Protein AF-A0A8S9GZK5-F1 (afdb_monomer)

Mean predicted aligned error: 9.19 Å

Foldseek 3Di:
DLCVVVVFQEEEEEQEDCPDDDLLDDDPVVLVVLVVLLVCLVVSDSYYHYHYNDDVVSLVVDQSNCQQLAHWDFDCDPPDRDTATDGDDHHSGQWYWYDDYVVDIDIRNGSPVVNVCVSVVNDD

Structure (mmCIF, N/CA/C/O backbone):
data_AF-A0A8S9GZK5-F1
#
_entry.id   AF-A0A8S9GZK5-F1
#
loop_
_atom_site.group_PDB
_atom_site.id
_atom_site.type_symbol
_atom_site.label_atom_id
_atom_site.label_alt_id
_atom_site.label_comp_id
_atom_site.label_asym_id
_atom_site.label_entity_id
_atom_site.label_seq_id
_atom_site.pdbx_PDB_ins_code
_atom_site.Cartn_x
_atom_site.Cartn_y
_atom_site.Cartn_z
_atom_site.occupancy
_atom_site.B_iso_or_equiv
_atom_site.auth_seq_id
_atom_site.auth_comp_id
_atom_site.auth_asym_id
_atom_site.auth_atom_id
_atom_site.pdbx_PDB_model_num
ATOM 1 N N . MET A 1 1 ? 4.876 -5.948 -18.288 1.00 55.34 1 MET A N 1
ATOM 2 C CA . MET A 1 1 ? 4.963 -6.094 -16.804 1.00 55.34 1 MET A CA 1
ATOM 3 C C . MET A 1 1 ? 3.719 -5.475 -16.174 1.00 55.34 1 MET A C 1
ATOM 5 O O . MET A 1 1 ? 3.200 -4.536 -16.755 1.00 55.34 1 MET A O 1
ATOM 9 N N . LEU A 1 2 ? 3.281 -5.917 -14.983 1.00 59.44 2 LEU A N 1
ATOM 10 C CA . LEU A 1 2 ? 2.071 -5.406 -14.294 1.00 59.44 2 LEU A CA 1
ATOM 11 C C . LEU A 1 2 ? 2.008 -3.873 -14.130 1.00 59.44 2 LEU A C 1
ATOM 13 O O . LEU A 1 2 ? 0.921 -3.299 -14.170 1.00 59.44 2 LEU A O 1
ATOM 17 N N . ALA A 1 3 ? 3.158 -3.224 -13.923 1.00 60.53 3 ALA A N 1
ATOM 18 C CA . ALA A 1 3 ? 3.251 -1.767 -13.845 1.00 60.53 3 ALA A CA 1
ATOM 19 C C . ALA A 1 3 ? 2.997 -1.112 -15.215 1.00 60.53 3 ALA A C 1
ATOM 21 O O . ALA A 1 3 ? 2.161 -0.225 -15.326 1.00 60.53 3 ALA A O 1
ATOM 22 N N . ASP A 1 4 ? 3.666 -1.614 -16.251 1.00 61.09 4 ASP A N 1
ATOM 23 C CA . ASP A 1 4 ? 3.678 -1.085 -17.618 1.00 61.09 4 ASP A CA 1
ATOM 24 C C . ASP A 1 4 ? 2.333 -1.267 -18.349 1.00 61.09 4 ASP A C 1
ATOM 26 O O . ASP A 1 4 ? 1.731 -0.305 -18.821 1.00 61.09 4 ASP A O 1
ATOM 30 N N . GLU A 1 5 ? 1.782 -2.483 -18.313 1.00 60.03 5 GLU A N 1
ATOM 31 C CA . GLU A 1 5 ? 0.552 -2.887 -19.019 1.00 60.03 5 GLU A CA 1
ATOM 32 C C . GLU A 1 5 ? -0.715 -2.162 -18.523 1.00 60.03 5 GLU A C 1
ATOM 34 O O . GLU A 1 5 ? -1.753 -2.140 -19.186 1.00 60.03 5 GLU A O 1
ATOM 39 N N . HIS A 1 6 ? -0.644 -1.558 -17.336 1.00 59.34 6 HIS A N 1
ATOM 40 C CA . HIS A 1 6 ? -1.767 -0.874 -16.697 1.00 59.34 6 HIS A CA 1
ATOM 41 C C . HIS A 1 6 ? -1.422 0.528 -16.164 1.00 59.34 6 HIS A C 1
ATOM 43 O O . HIS A 1 6 ? -2.243 1.107 -15.449 1.00 59.34 6 H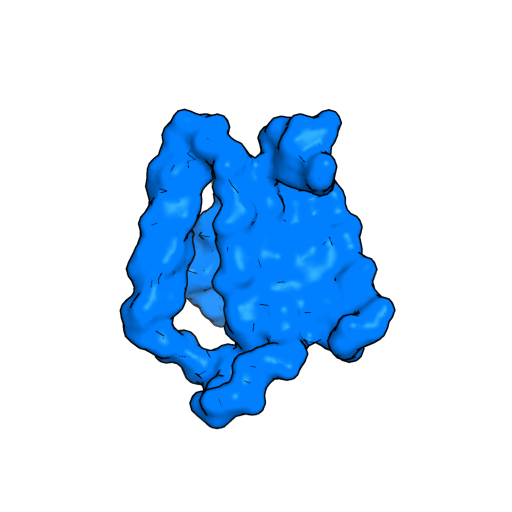IS A O 1
ATOM 49 N N . ARG A 1 7 ? -0.223 1.067 -16.450 1.00 65.31 7 ARG A N 1
ATOM 50 C CA . ARG A 1 7 ? 0.318 2.299 -15.826 1.00 65.31 7 ARG A CA 1
ATOM 51 C C . ARG A 1 7 ? 0.156 2.326 -14.296 1.00 65.31 7 ARG A C 1
ATOM 53 O O . ARG A 1 7 ? -0.190 3.345 -13.694 1.00 65.31 7 ARG A O 1
ATOM 60 N N . LYS A 1 8 ? 0.348 1.176 -13.645 1.00 72.19 8 LYS A N 1
ATOM 61 C CA . LYS A 1 8 ? 0.140 1.011 -12.201 1.00 72.19 8 LYS A CA 1
ATOM 62 C C . LYS A 1 8 ? 1.404 1.319 -11.418 1.00 72.19 8 LYS A C 1
ATOM 64 O O . LYS A 1 8 ? 2.496 0.886 -11.772 1.00 72.19 8 LYS A O 1
ATOM 69 N N . ARG A 1 9 ? 1.221 2.003 -10.288 1.00 76.50 9 ARG A N 1
ATOM 70 C CA . ARG A 1 9 ? 2.232 2.101 -9.235 1.00 76.50 9 ARG A CA 1
ATOM 71 C C . ARG A 1 9 ? 2.120 0.830 -8.405 1.00 76.50 9 ARG A C 1
ATOM 73 O O . ARG A 1 9 ? 1.058 0.569 -7.833 1.00 76.50 9 ARG A O 1
ATOM 80 N N . VAL A 1 10 ? 3.184 0.035 -8.394 1.00 75.31 10 VAL A N 1
ATOM 81 C CA . VAL A 1 10 ? 3.218 -1.293 -7.774 1.00 75.31 10 VAL A CA 1
ATOM 82 C C . VAL A 1 10 ? 4.187 -1.258 -6.601 1.00 75.31 10 VAL A C 1
ATOM 84 O O . VAL A 1 10 ? 5.317 -0.819 -6.759 1.00 75.31 10 VAL A O 1
ATOM 87 N N . VAL A 1 11 ? 3.777 -1.737 -5.434 1.00 75.38 11 VAL A N 1
ATOM 88 C CA . VAL A 1 11 ? 4.724 -2.103 -4.375 1.00 75.38 11 VAL A CA 1
ATOM 89 C C . VAL A 1 11 ? 4.766 -3.625 -4.288 1.00 75.38 11 VAL A C 1
ATOM 91 O O . VAL A 1 11 ? 3.736 -4.296 -4.330 1.00 75.38 11 VAL A O 1
ATOM 94 N N . ILE A 1 12 ? 5.969 -4.175 -4.254 1.00 74.00 12 ILE A N 1
ATOM 95 C CA . ILE A 1 12 ? 6.244 -5.588 -4.029 1.00 74.00 12 ILE A CA 1
ATOM 96 C C . ILE A 1 12 ? 6.586 -5.723 -2.551 1.00 74.00 12 ILE A C 1
ATOM 98 O O . ILE A 1 12 ? 7.322 -4.903 -2.011 1.00 74.00 12 ILE A O 1
ATOM 102 N N . VAL A 1 13 ? 6.044 -6.738 -1.897 1.00 69.75 13 VAL A N 1
ATOM 103 C CA . VAL A 1 13 ? 6.274 -7.024 -0.487 1.00 69.75 13 VAL A CA 1
ATOM 104 C C . VAL A 1 13 ? 6.869 -8.425 -0.409 1.00 69.75 13 VAL A C 1
ATOM 106 O O . VAL A 1 13 ? 6.177 -9.399 -0.706 1.00 69.75 13 VAL A O 1
ATOM 109 N N . ASP A 1 14 ? 8.161 -8.532 -0.099 1.00 66.25 14 ASP A N 1
ATOM 110 C CA . ASP A 1 14 ? 8.886 -9.807 -0.099 1.00 66.25 14 ASP A CA 1
ATOM 111 C C . ASP A 1 14 ? 9.176 -10.300 1.321 1.00 66.25 14 ASP A C 1
ATOM 113 O O . ASP A 1 14 ? 9.890 -9.659 2.091 1.00 66.25 14 ASP A O 1
ATOM 117 N N . ARG A 1 15 ? 8.673 -11.497 1.631 1.00 61.97 15 ARG A N 1
ATOM 118 C CA . ARG A 1 15 ? 8.883 -12.203 2.902 1.00 61.97 15 ARG A CA 1
ATOM 119 C C . ARG A 1 15 ? 10.127 -13.112 2.892 1.00 61.97 15 ARG A C 1
ATOM 121 O O . ARG A 1 15 ? 10.356 -13.835 3.852 1.00 61.97 15 ARG A O 1
ATOM 128 N N . SER A 1 16 ? 10.904 -13.145 1.802 1.00 51.53 16 SER A N 1
ATOM 129 C CA . SER A 1 16 ? 11.839 -14.250 1.505 1.00 51.53 16 SER A CA 1
ATOM 130 C C . SER A 1 16 ? 13.321 -13.995 1.799 1.00 51.53 16 SER A C 1
ATOM 132 O O . SER A 1 16 ? 14.101 -14.958 1.797 1.00 51.53 16 SER A O 1
ATOM 134 N N . ASN A 1 17 ? 13.716 -12.732 1.987 1.00 49.47 17 ASN A N 1
ATOM 135 C CA . ASN A 1 17 ? 15.118 -12.302 2.081 1.00 49.47 17 ASN A CA 1
ATOM 136 C C . ASN A 1 17 ? 15.551 -11.865 3.496 1.00 49.47 17 ASN A C 1
ATOM 138 O O . ASN A 1 17 ? 16.208 -10.842 3.662 1.00 49.47 17 ASN A O 1
ATOM 142 N N . GLU A 1 18 ? 15.164 -12.609 4.534 1.00 52.47 18 GLU A N 1
ATOM 143 C CA . GLU A 1 18 ? 15.697 -12.380 5.884 1.00 52.47 18 GLU A CA 1
ATOM 144 C C . GLU A 1 18 ? 17.163 -12.850 5.967 1.00 52.47 18 GLU A C 1
ATOM 146 O O . GLU A 1 18 ? 17.483 -13.930 6.459 1.00 52.47 18 GLU A O 1
ATOM 151 N N . ILE A 1 19 ? 18.076 -12.027 5.452 1.00 41.28 19 ILE A N 1
ATOM 152 C CA . ILE A 1 19 ? 19.522 -12.154 5.674 1.00 41.28 19 ILE A CA 1
ATOM 153 C C . ILE A 1 19 ? 19.936 -11.345 6.909 1.00 41.28 19 ILE A C 1
ATOM 155 O O . ILE A 1 19 ? 20.791 -10.468 6.844 1.00 41.28 19 ILE A O 1
ATOM 159 N N . GLY A 1 20 ? 19.318 -11.701 8.041 1.00 42.25 20 GLY A N 1
ATOM 160 C CA . GLY A 1 20 ? 19.680 -11.261 9.387 1.00 42.25 20 GLY A CA 1
ATOM 161 C C . GLY A 1 20 ? 18.891 -10.064 9.918 1.00 42.25 20 GLY A C 1
ATOM 162 O O . GLY A 1 20 ? 19.325 -8.928 9.750 1.00 42.25 20 GLY A O 1
ATOM 163 N N . GLY A 1 21 ? 17.813 -10.332 10.663 1.00 41.38 21 GLY A N 1
ATOM 164 C CA . GLY A 1 21 ? 17.215 -9.354 11.577 1.00 41.38 21 GLY A CA 1
ATOM 165 C C . GLY A 1 21 ? 15.698 -9.238 11.468 1.00 41.38 21 GLY A C 1
ATOM 166 O O . GLY A 1 21 ? 15.199 -8.581 10.562 1.00 41.38 21 GLY A O 1
ATOM 167 N N . ASP A 1 22 ? 15.020 -9.848 12.441 1.00 48.56 22 ASP A N 1
ATOM 168 C CA . ASP A 1 22 ? 13.633 -9.648 12.890 1.00 48.56 22 ASP A CA 1
ATOM 169 C C . ASP A 1 22 ? 12.884 -8.467 12.223 1.00 48.56 22 ASP A C 1
ATOM 171 O O . ASP A 1 22 ? 12.977 -7.307 12.638 1.00 48.56 22 ASP A O 1
ATOM 175 N N . GLY A 1 23 ? 12.133 -8.775 11.158 1.00 48.34 23 GLY A N 1
ATOM 176 C CA . GLY A 1 23 ? 11.458 -7.791 10.297 1.00 48.34 23 GLY A CA 1
ATOM 177 C C . GLY A 1 23 ? 10.286 -7.038 10.944 1.00 48.34 23 GLY A C 1
ATOM 178 O O . GLY A 1 23 ? 9.727 -6.136 10.320 1.00 48.34 23 GLY A O 1
ATOM 179 N N . ASP A 1 24 ? 9.927 -7.379 12.184 1.00 50.56 24 ASP A N 1
ATOM 180 C CA . ASP A 1 24 ? 8.911 -6.686 12.983 1.00 50.56 24 ASP A CA 1
ATOM 181 C C . ASP A 1 24 ? 9.412 -5.353 13.583 1.00 50.56 24 ASP A C 1
ATOM 183 O O . ASP A 1 24 ? 8.607 -4.535 14.039 1.00 50.56 24 ASP A O 1
ATOM 187 N N . VAL A 1 25 ? 10.725 -5.075 13.552 1.00 52.03 25 VAL A N 1
ATOM 188 C CA . VAL A 1 25 ? 11.282 -3.795 14.024 1.00 52.03 25 VAL A CA 1
ATOM 189 C C . VAL A 1 25 ? 11.366 -2.771 12.877 1.00 52.03 25 VAL A C 1
ATOM 191 O O . VAL A 1 25 ? 12.097 -2.990 11.905 1.00 52.03 25 VAL A O 1
ATOM 194 N N . PRO A 1 26 ? 10.694 -1.603 12.967 1.00 51.81 26 PRO A N 1
ATOM 195 C CA . PRO A 1 26 ? 10.887 -0.525 12.002 1.00 51.81 26 PRO A CA 1
ATOM 196 C C . PRO A 1 26 ? 12.319 0.017 12.065 1.00 51.81 26 PRO A C 1
ATOM 198 O O . PRO A 1 26 ? 12.759 0.552 13.081 1.00 51.81 26 PRO A O 1
ATOM 201 N N . HIS A 1 27 ? 13.035 -0.088 10.949 1.00 55.56 27 HIS A N 1
ATOM 202 C CA . HIS A 1 27 ? 14.378 0.457 10.798 1.00 55.56 27 HIS A CA 1
ATOM 203 C C . HIS A 1 27 ? 14.303 1.930 10.364 1.00 55.56 27 HIS A C 1
ATOM 205 O O . HIS A 1 27 ? 13.454 2.307 9.557 1.00 55.56 27 HIS A O 1
ATOM 211 N N . SER A 1 28 ? 15.223 2.777 10.840 1.00 52.34 28 SER A N 1
ATOM 212 C CA . SER A 1 28 ? 15.176 4.234 10.604 1.00 52.34 28 SER A CA 1
ATOM 213 C C . SER A 1 28 ? 15.251 4.660 9.128 1.00 52.34 28 SER A C 1
ATOM 215 O O . SER A 1 28 ? 14.906 5.794 8.804 1.00 52.34 28 SER A O 1
ATOM 217 N N . GLY A 1 29 ? 15.698 3.779 8.226 1.00 60.31 29 GLY A N 1
ATOM 218 C CA . GLY A 1 29 ? 15.658 4.021 6.778 1.00 60.31 29 GLY A CA 1
ATOM 219 C C . GLY A 1 29 ? 14.253 3.892 6.178 1.00 60.31 29 GLY A C 1
ATOM 220 O O . GLY A 1 29 ? 13.896 4.657 5.285 1.00 60.31 29 GLY A O 1
ATOM 221 N N . THR A 1 30 ? 13.425 2.990 6.707 1.00 73.50 30 THR A N 1
ATOM 222 C CA . THR A 1 30 ? 12.184 2.544 6.058 1.00 73.50 30 THR A CA 1
ATOM 223 C C . THR A 1 30 ? 11.113 3.639 5.990 1.00 73.50 30 THR A C 1
ATOM 225 O O . THR A 1 30 ? 10.389 3.731 5.000 1.00 73.50 30 THR A O 1
ATOM 228 N N . GLU A 1 31 ? 11.025 4.517 6.995 1.00 76.56 31 GLU A N 1
ATOM 229 C CA . GLU A 1 31 ? 10.117 5.678 6.962 1.00 76.56 31 GLU A CA 1
ATOM 230 C C . GLU A 1 31 ? 10.527 6.691 5.879 1.00 76.56 31 GLU A C 1
ATOM 232 O O . GLU A 1 31 ? 9.690 7.162 5.105 1.00 76.56 31 GLU A O 1
ATOM 237 N N . LEU A 1 32 ? 11.826 6.995 5.782 1.00 78.88 32 LEU A N 1
ATOM 238 C CA . LEU A 1 32 ? 12.364 7.919 4.782 1.00 78.88 32 LEU A CA 1
ATOM 239 C C . LEU A 1 32 ? 12.206 7.364 3.361 1.00 78.88 32 LEU A C 1
ATOM 241 O O . LEU A 1 32 ? 11.836 8.105 2.449 1.00 78.88 32 LEU A O 1
ATOM 245 N N . GLU A 1 33 ? 12.420 6.061 3.176 1.00 80.12 33 GLU A N 1
ATOM 246 C CA . GLU A 1 33 ? 12.157 5.352 1.921 1.00 80.12 33 GLU A CA 1
ATOM 247 C C . GLU A 1 33 ? 10.669 5.391 1.550 1.00 80.12 33 GLU A C 1
ATOM 249 O O . GLU A 1 33 ? 10.327 5.692 0.403 1.00 80.12 33 GLU A O 1
ATOM 254 N N . ALA A 1 34 ? 9.771 5.168 2.516 1.00 82.00 34 ALA A N 1
ATOM 255 C CA . ALA A 1 34 ? 8.329 5.231 2.300 1.00 82.00 34 ALA A CA 1
ATOM 256 C C . ALA A 1 34 ? 7.851 6.644 1.918 1.00 82.00 34 ALA A C 1
ATOM 258 O O . ALA A 1 34 ? 7.043 6.809 0.994 1.00 82.00 34 ALA A O 1
ATOM 259 N N . LEU A 1 35 ? 8.395 7.676 2.569 1.00 83.44 35 LEU A N 1
ATOM 260 C CA . LEU A 1 35 ? 8.126 9.077 2.250 1.00 83.44 35 LEU A CA 1
ATOM 261 C C . LEU A 1 35 ? 8.674 9.466 0.868 1.00 83.44 35 LEU A C 1
ATOM 263 O O . LEU A 1 35 ? 7.968 10.102 0.079 1.00 83.44 35 LEU A O 1
ATOM 267 N N . ALA A 1 36 ? 9.899 9.052 0.534 1.00 84.19 36 ALA A N 1
ATOM 268 C CA . ALA A 1 36 ? 10.496 9.283 -0.779 1.00 84.19 36 ALA A CA 1
ATOM 269 C C . ALA A 1 36 ? 9.670 8.613 -1.890 1.00 84.19 36 ALA A C 1
ATOM 271 O O . ALA A 1 36 ? 9.292 9.273 -2.863 1.00 84.19 36 ALA A O 1
ATOM 272 N N . ALA A 1 37 ? 9.301 7.342 -1.706 1.00 83.88 37 ALA A N 1
ATOM 273 C 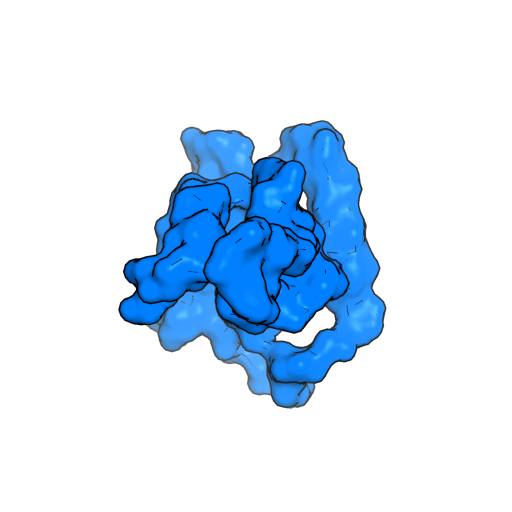CA . ALA A 1 37 ? 8.432 6.600 -2.613 1.00 83.88 37 ALA A CA 1
ATOM 274 C C . ALA A 1 37 ? 7.077 7.297 -2.815 1.00 83.88 37 ALA A C 1
ATOM 276 O O . ALA A 1 37 ? 6.632 7.459 -3.954 1.00 83.88 37 ALA A O 1
ATOM 277 N N . SER A 1 38 ? 6.454 7.776 -1.734 1.00 84.69 38 SER A N 1
ATOM 278 C CA . SER A 1 38 ? 5.206 8.545 -1.795 1.00 84.69 38 SER A CA 1
ATOM 279 C C . SER A 1 38 ? 5.354 9.843 -2.589 1.00 84.69 38 SER A C 1
ATOM 281 O O . SER A 1 38 ? 4.593 10.096 -3.525 1.00 84.69 38 SER A O 1
ATOM 283 N N . THR A 1 39 ? 6.402 10.619 -2.318 1.00 86.12 39 THR A N 1
ATOM 284 C CA . THR A 1 39 ? 6.652 11.898 -3.002 1.00 86.12 39 THR A CA 1
ATOM 285 C C . THR A 1 39 ? 6.983 11.707 -4.495 1.00 86.12 39 THR A C 1
ATOM 287 O O . THR A 1 39 ? 6.725 12.587 -5.319 1.00 86.12 39 THR A O 1
ATOM 290 N N . ILE A 1 40 ? 7.548 10.561 -4.890 1.00 85.00 40 ILE A N 1
ATOM 291 C CA . ILE A 1 40 ? 7.767 10.191 -6.301 1.00 85.00 40 ILE A CA 1
ATOM 292 C C . ILE A 1 40 ? 6.445 9.758 -6.954 1.00 85.00 40 ILE A C 1
ATOM 294 O O . ILE A 1 40 ? 6.090 10.252 -8.026 1.00 85.00 40 ILE A O 1
ATOM 298 N N . ALA A 1 41 ? 5.674 8.894 -6.289 1.00 81.56 41 ALA A N 1
ATOM 299 C CA . ALA A 1 41 ? 4.372 8.414 -6.753 1.00 81.56 41 ALA A CA 1
ATOM 300 C C . ALA A 1 41 ? 3.348 9.549 -6.958 1.00 81.56 41 ALA A C 1
ATOM 302 O O . ALA A 1 41 ? 2.602 9.536 -7.941 1.00 81.56 41 ALA A O 1
ATOM 303 N N . GLN A 1 42 ? 3.347 10.557 -6.079 1.00 80.44 42 GLN A N 1
ATOM 304 C CA . GLN A 1 42 ? 2.508 11.759 -6.182 1.00 80.44 42 GLN A CA 1
ATOM 305 C C . GLN A 1 42 ? 2.787 12.591 -7.444 1.00 80.44 42 GLN A C 1
ATOM 307 O O . GLN A 1 42 ? 1.882 13.252 -7.946 1.00 80.44 42 GLN A O 1
ATOM 312 N N . ARG A 1 43 ? 3.999 12.519 -8.013 1.00 83.06 43 ARG A N 1
ATOM 313 C CA . ARG A 1 43 ? 4.352 13.186 -9.282 1.00 83.06 43 ARG A CA 1
ATOM 314 C C . ARG A 1 43 ? 3.876 12.425 -10.528 1.00 83.06 43 ARG A C 1
ATOM 316 O O . ARG A 1 43 ? 4.264 12.768 -11.639 1.00 83.06 43 ARG A O 1
ATOM 323 N N . GLY A 1 44 ? 3.056 11.382 -10.363 1.00 77.81 44 GLY A N 1
ATOM 324 C CA . GLY A 1 44 ? 2.522 10.574 -11.465 1.00 77.81 44 GLY A CA 1
ATOM 325 C C . GLY A 1 44 ? 3.518 9.571 -12.056 1.00 77.81 44 GLY A C 1
ATOM 326 O O . GLY A 1 44 ? 3.225 8.956 -13.079 1.00 77.81 44 GLY A O 1
ATOM 327 N N . VAL A 1 45 ? 4.678 9.382 -11.421 1.00 82.56 45 VAL A N 1
ATOM 328 C CA . VAL A 1 45 ? 5.716 8.450 -11.877 1.00 82.56 45 VAL A CA 1
ATOM 329 C C . VAL A 1 45 ? 5.259 7.003 -11.666 1.00 82.56 45 VAL A C 1
ATOM 331 O O . VAL A 1 45 ? 4.749 6.641 -10.601 1.00 82.56 45 VAL A O 1
ATOM 334 N N . GLN A 1 46 ? 5.465 6.157 -12.677 1.00 79.25 46 GLN A N 1
ATOM 335 C CA . GLN A 1 46 ? 5.318 4.709 -12.543 1.00 79.25 46 GLN A CA 1
ATOM 336 C C . GLN A 1 46 ? 6.476 4.177 -11.696 1.00 79.25 46 GLN A C 1
ATOM 338 O O . GLN A 1 46 ? 7.623 4.176 -12.135 1.00 79.25 46 GLN A O 1
ATOM 343 N N . LEU A 1 47 ? 6.166 3.748 -10.476 1.00 78.56 47 LEU A N 1
ATOM 344 C CA . LEU A 1 47 ? 7.150 3.338 -9.481 1.00 78.56 47 LEU A CA 1
ATOM 345 C C . LEU A 1 47 ? 6.949 1.869 -9.094 1.00 78.56 47 LEU A C 1
ATOM 347 O O . LEU A 1 47 ? 5.809 1.412 -8.956 1.00 78.56 47 LEU A O 1
ATOM 351 N N . VAL A 1 48 ? 8.071 1.171 -8.901 1.00 78.00 48 VAL A N 1
ATOM 352 C CA . VAL A 1 48 ? 8.153 -0.142 -8.255 1.00 78.00 48 VAL A CA 1
ATOM 353 C C . VAL A 1 48 ? 9.030 -0.001 -7.014 1.00 78.00 48 VAL A C 1
ATOM 355 O O . VAL A 1 48 ? 10.153 0.482 -7.119 1.00 78.00 48 VAL A O 1
ATOM 358 N N . VAL A 1 49 ? 8.512 -0.400 -5.854 1.00 74.31 49 VAL A N 1
ATOM 359 C CA . VAL A 1 49 ? 9.250 -0.453 -4.576 1.00 74.31 49 VAL A CA 1
ATOM 360 C C . VAL A 1 49 ? 9.233 -1.885 -4.065 1.00 74.31 49 VAL A C 1
ATOM 362 O O . VAL A 1 49 ? 8.251 -2.588 -4.295 1.00 74.31 49 VAL A O 1
ATOM 365 N N . ILE A 1 50 ? 10.292 -2.308 -3.376 1.00 75.56 50 ILE A N 1
ATOM 366 C CA . ILE A 1 50 ? 10.332 -3.572 -2.638 1.00 75.56 50 ILE A CA 1
ATOM 367 C C . ILE A 1 50 ? 10.324 -3.235 -1.147 1.00 75.56 50 ILE A C 1
ATOM 369 O O . ILE A 1 50 ? 11.233 -2.569 -0.663 1.00 75.56 50 ILE A O 1
ATOM 373 N N . ALA A 1 51 ? 9.294 -3.681 -0.438 1.00 71.50 51 ALA A N 1
ATOM 374 C CA . ALA A 1 51 ? 9.206 -3.657 1.014 1.00 71.50 51 ALA A CA 1
ATOM 375 C C . ALA A 1 51 ? 9.603 -5.044 1.536 1.00 71.50 51 ALA A C 1
ATOM 377 O O . ALA A 1 51 ? 8.990 -6.047 1.164 1.00 71.50 51 ALA A O 1
ATOM 378 N N . HIS A 1 52 ? 10.657 -5.121 2.344 1.00 69.06 52 HIS A N 1
ATOM 379 C CA . HIS A 1 52 ? 11.176 -6.394 2.843 1.00 69.06 52 HIS A CA 1
ATOM 380 C C . HIS A 1 52 ? 10.553 -6.779 4.193 1.00 69.06 52 HIS A C 1
ATOM 382 O O . HIS A 1 52 ? 10.261 -5.907 5.003 1.00 69.06 52 HIS A O 1
ATOM 388 N N . GLY A 1 53 ? 10.317 -8.075 4.416 1.00 61.66 53 GLY A N 1
ATOM 389 C CA . GLY A 1 53 ? 9.872 -8.635 5.700 1.00 61.66 53 GLY A CA 1
ATOM 390 C C . GLY A 1 53 ? 8.414 -8.342 6.071 1.00 61.66 53 GLY A C 1
ATOM 391 O O . GLY A 1 53 ? 7.945 -8.779 7.114 1.00 61.66 53 GLY A O 1
ATOM 392 N N . MET A 1 54 ? 7.679 -7.621 5.225 1.00 68.81 54 MET A N 1
ATOM 393 C CA . MET A 1 54 ? 6.365 -7.075 5.564 1.00 68.81 54 MET A CA 1
ATOM 394 C C . MET A 1 54 ? 5.199 -7.913 5.018 1.00 68.81 54 MET A C 1
ATOM 396 O O . MET A 1 54 ? 5.346 -8.819 4.199 1.00 68.81 54 MET A O 1
ATOM 400 N N . THR A 1 55 ? 4.001 -7.558 5.471 1.00 76.38 55 THR A N 1
ATOM 401 C CA . THR A 1 55 ? 2.699 -7.923 4.894 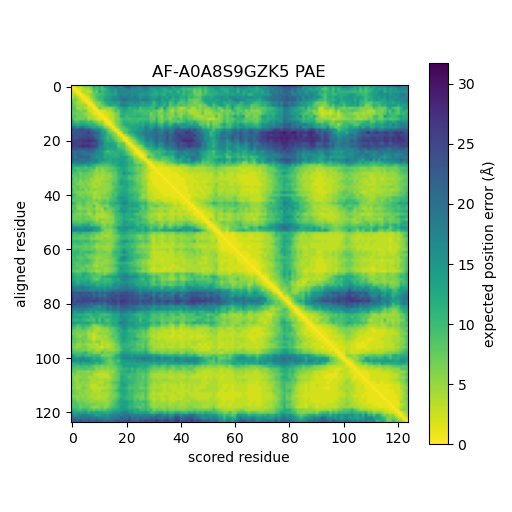1.00 76.38 55 THR A CA 1
ATOM 402 C C . THR A 1 55 ? 1.813 -6.678 4.935 1.00 76.38 55 THR A C 1
ATOM 404 O O . THR A 1 55 ? 2.131 -5.728 5.658 1.00 76.38 55 THR A O 1
ATOM 407 N N . ILE A 1 56 ? 0.692 -6.650 4.208 1.00 79.88 56 ILE A N 1
ATOM 408 C CA . ILE A 1 56 ? -0.243 -5.511 4.290 1.00 79.88 56 ILE A CA 1
ATOM 409 C C . ILE A 1 56 ? -0.702 -5.270 5.743 1.00 79.88 56 ILE A C 1
ATOM 411 O O . ILE A 1 56 ? -0.815 -4.118 6.152 1.00 79.88 56 ILE A O 1
ATOM 415 N N . ASP A 1 57 ? -0.898 -6.322 6.543 1.00 78.44 57 ASP A N 1
ATOM 416 C CA . ASP A 1 57 ? -1.273 -6.220 7.962 1.00 78.44 57 ASP A CA 1
ATOM 417 C C . ASP A 1 57 ? -0.200 -5.512 8.820 1.00 78.44 57 ASP A C 1
ATOM 419 O O . ASP A 1 57 ? -0.528 -4.588 9.569 1.00 78.44 57 ASP A O 1
ATOM 423 N N . ILE A 1 58 ? 1.084 -5.850 8.642 1.00 77.25 58 ILE A N 1
ATOM 424 C CA . ILE A 1 58 ? 2.208 -5.157 9.306 1.00 77.25 58 ILE A CA 1
ATOM 425 C C . ILE A 1 58 ? 2.241 -3.674 8.904 1.00 77.25 58 ILE A C 1
ATOM 427 O O . ILE A 1 58 ? 2.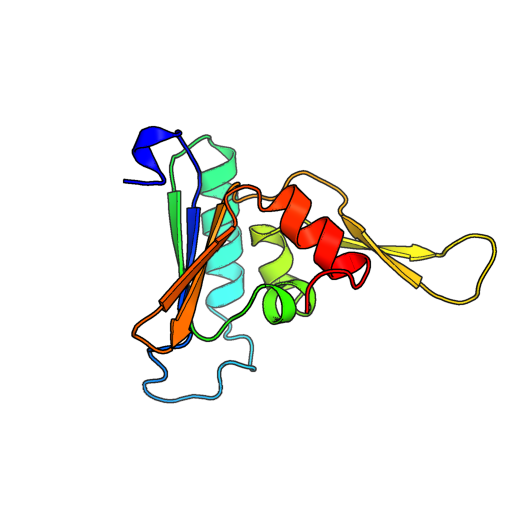403 -2.798 9.753 1.00 77.25 58 ILE A O 1
ATOM 431 N N . ILE A 1 59 ? 2.026 -3.370 7.620 1.00 79.19 59 ILE A N 1
ATOM 432 C CA . ILE A 1 59 ? 2.021 -1.988 7.119 1.00 79.19 59 ILE A CA 1
ATOM 433 C C . ILE A 1 59 ? 0.822 -1.193 7.676 1.00 79.19 59 ILE A C 1
ATOM 435 O O . ILE A 1 59 ? 0.971 -0.015 7.994 1.00 79.19 59 ILE A O 1
ATOM 439 N N . ILE A 1 60 ? -0.354 -1.813 7.857 1.00 81.38 60 ILE A N 1
ATOM 440 C CA . ILE A 1 60 ? -1.512 -1.171 8.513 1.00 81.38 60 ILE A CA 1
ATOM 441 C C . ILE A 1 60 ? -1.181 -0.821 9.971 1.00 81.38 60 ILE A C 1
ATOM 443 O O . ILE A 1 60 ? -1.507 0.275 10.431 1.00 81.38 60 ILE A O 1
ATOM 447 N N . LYS A 1 61 ? -0.507 -1.726 10.689 1.00 78.75 61 LYS A N 1
ATOM 448 C CA . LYS A 1 61 ? -0.130 -1.551 12.102 1.00 78.75 61 LYS A CA 1
ATOM 449 C C . LYS A 1 61 ? 1.009 -0.552 12.328 1.00 78.75 61 LYS A C 1
ATOM 451 O O . LYS A 1 61 ? 1.179 -0.102 13.456 1.00 78.75 61 LYS A O 1
ATOM 456 N N . ASN A 1 62 ? 1.762 -0.185 11.289 1.00 78.00 62 ASN A N 1
ATOM 457 C CA . ASN A 1 62 ? 2.928 0.693 11.380 1.00 78.00 62 ASN A CA 1
ATOM 458 C C . ASN A 1 62 ? 2.649 2.087 10.765 1.00 78.00 62 ASN A C 1
ATOM 460 O O . ASN A 1 62 ? 2.706 2.222 9.539 1.00 78.00 62 ASN A O 1
ATOM 464 N N . PRO A 1 63 ? 2.395 3.140 11.575 1.00 79.19 63 PRO A N 1
ATOM 465 C CA . PRO A 1 63 ? 2.023 4.476 11.091 1.00 79.19 63 PRO A CA 1
ATOM 466 C C . PRO A 1 63 ? 2.977 5.075 10.050 1.00 79.19 63 PRO A C 1
ATOM 468 O O . PRO A 1 63 ? 2.520 5.666 9.072 1.00 79.19 63 PRO A O 1
ATOM 471 N N . SER A 1 64 ? 4.285 4.864 10.210 1.00 77.94 64 SER A N 1
ATOM 472 C CA . SER A 1 64 ? 5.326 5.345 9.292 1.00 77.94 64 SER A CA 1
ATOM 473 C C . SER A 1 64 ? 5.211 4.747 7.885 1.00 77.94 64 SER A C 1
ATOM 475 O O . SER A 1 64 ? 5.626 5.365 6.906 1.00 77.94 64 SER A O 1
ATOM 477 N N . LEU A 1 65 ? 4.626 3.550 7.763 1.00 79.81 65 LEU A N 1
ATOM 478 C CA . LEU A 1 65 ? 4.503 2.812 6.503 1.00 79.81 65 LEU A CA 1
ATOM 479 C C . LEU A 1 65 ? 3.097 2.886 5.894 1.00 79.81 65 LEU A C 1
ATOM 481 O O . LEU A 1 65 ? 2.948 2.665 4.689 1.00 79.81 65 LEU A O 1
ATOM 485 N N . GLN A 1 66 ? 2.080 3.283 6.671 1.00 82.88 66 GLN A N 1
ATOM 486 C CA . GLN A 1 66 ? 0.716 3.524 6.177 1.00 82.88 66 GLN A CA 1
ATOM 487 C C . GLN A 1 66 ? 0.703 4.442 4.945 1.00 82.88 66 GLN A C 1
ATOM 489 O O . GLN A 1 66 ? -0.068 4.220 4.014 1.00 82.88 66 GLN A O 1
ATOM 494 N N . ILE A 1 67 ? 1.624 5.410 4.856 1.00 82.50 67 ILE A N 1
ATOM 495 C CA . ILE A 1 67 ? 1.769 6.303 3.694 1.00 82.50 67 ILE A CA 1
ATOM 496 C C . ILE A 1 67 ? 1.893 5.563 2.343 1.00 82.50 67 ILE A C 1
ATOM 498 O O . ILE A 1 67 ? 1.496 6.111 1.314 1.00 82.50 67 ILE A O 1
ATOM 502 N N . LEU A 1 68 ? 2.369 4.312 2.315 1.00 82.50 68 LEU A N 1
ATOM 503 C CA . LEU A 1 68 ? 2.432 3.470 1.112 1.00 82.50 68 LEU A CA 1
ATOM 504 C C . LEU A 1 68 ? 1.047 2.952 0.677 1.00 82.50 68 LEU A C 1
ATOM 506 O O . LEU A 1 68 ? 0.730 2.918 -0.517 1.00 82.50 68 LEU A O 1
ATOM 510 N N . ILE A 1 69 ? 0.210 2.566 1.640 1.00 83.94 69 ILE A N 1
ATOM 511 C CA . ILE A 1 69 ? -1.055 1.838 1.427 1.00 83.94 69 ILE A CA 1
ATOM 512 C C . ILE A 1 69 ? -2.311 2.663 1.762 1.00 83.94 69 ILE A C 1
ATOM 514 O O . ILE A 1 69 ? -3.430 2.171 1.630 1.00 83.94 69 ILE A O 1
ATOM 518 N N . GLY A 1 70 ? -2.132 3.929 2.141 1.00 81.69 70 GLY A N 1
ATOM 519 C CA . GLY A 1 70 ? -3.184 4.879 2.495 1.00 81.69 70 GLY A CA 1
ATOM 520 C C . GLY A 1 70 ? -3.065 5.350 3.945 1.00 81.69 70 GLY A C 1
ATOM 521 O O . GLY A 1 70 ? -2.841 4.557 4.848 1.00 81.69 70 GLY A O 1
ATOM 522 N N . VAL A 1 71 ? -3.251 6.652 4.174 1.00 75.19 71 VAL A N 1
ATOM 523 C CA . VAL A 1 71 ? -3.302 7.211 5.534 1.00 75.19 71 VAL A CA 1
ATOM 524 C C . VAL A 1 71 ? -4.564 6.704 6.235 1.00 75.19 71 VAL A C 1
ATOM 526 O O . VAL A 1 71 ? -5.672 6.888 5.710 1.00 75.19 71 VAL A O 1
ATOM 529 N N . PHE A 1 72 ? -4.403 6.096 7.409 1.00 79.75 72 PHE A N 1
ATOM 530 C CA . PHE A 1 72 ? -5.507 5.692 8.275 1.00 79.75 72 PHE A CA 1
ATOM 531 C C . PHE A 1 72 ? -5.639 6.664 9.447 1.00 79.75 72 PHE A C 1
ATOM 533 O O . PHE A 1 72 ? -4.647 7.171 9.961 1.00 79.75 72 PHE A O 1
ATOM 540 N N . GLU A 1 73 ? -6.868 6.910 9.889 1.00 73.12 73 GLU A N 1
ATOM 541 C CA . GLU A 1 73 ? -7.132 7.586 11.159 1.00 73.12 73 GLU A CA 1
ATOM 542 C C . GLU A 1 73 ? -8.118 6.776 11.998 1.00 73.12 73 GLU A C 1
ATOM 544 O O . GLU A 1 73 ? -9.037 6.146 11.471 1.00 73.12 73 GLU A O 1
ATOM 549 N N . GLU A 1 74 ? -7.952 6.828 13.318 1.00 73.50 74 GLU A N 1
ATOM 550 C CA . GLU A 1 74 ? -8.911 6.260 14.260 1.00 73.50 74 GLU A CA 1
ATOM 551 C C . GLU A 1 74 ? -10.196 7.094 14.304 1.00 73.50 74 GLU A C 1
ATOM 553 O O . GLU A 1 74 ? -10.270 8.166 14.911 1.00 73.50 74 GLU A O 1
ATOM 558 N N . ALA A 1 75 ? -11.256 6.571 13.699 1.00 66.81 75 ALA A N 1
ATOM 559 C CA . ALA A 1 75 ? -12.586 7.138 13.798 1.00 66.81 75 ALA A CA 1
ATOM 560 C C . ALA A 1 75 ? -13.328 6.565 15.012 1.00 66.81 75 ALA A C 1
ATOM 562 O O . ALA A 1 75 ? -13.499 5.352 15.165 1.00 66.81 75 ALA A O 1
ATOM 563 N N . ARG A 1 76 ? -13.848 7.443 15.880 1.00 65.50 76 ARG A N 1
ATOM 564 C CA . ARG A 1 76 ? -14.727 7.028 16.982 1.00 65.50 76 ARG A CA 1
ATOM 565 C C . ARG A 1 76 ? -16.156 6.841 16.480 1.00 65.50 76 ARG A C 1
ATOM 567 O O . ARG A 1 76 ? -16.850 7.807 16.148 1.00 65.50 76 ARG A O 1
ATOM 574 N N . LYS A 1 77 ? -16.634 5.596 16.473 1.00 62.72 77 LYS A N 1
ATOM 575 C CA . LYS A 1 77 ? -17.987 5.255 16.017 1.00 62.72 77 LYS A CA 1
ATOM 576 C C . LYS A 1 77 ? -19.018 5.817 17.003 1.00 62.72 77 LYS A C 1
ATOM 578 O O . LYS A 1 77 ? -19.102 5.353 18.132 1.00 62.72 77 LYS A O 1
ATOM 583 N N . ARG A 1 78 ? -19.847 6.790 16.590 1.00 54.03 78 ARG A N 1
ATOM 584 C CA . ARG A 1 78 ? -20.755 7.594 17.462 1.00 54.03 78 ARG A CA 1
ATOM 585 C C . ARG A 1 78 ? -21.795 6.825 18.319 1.00 54.03 78 ARG A C 1
ATOM 587 O O . ARG A 1 78 ? -22.631 7.464 18.949 1.00 54.03 78 ARG A O 1
ATOM 594 N N . LYS A 1 79 ? -21.796 5.488 18.330 1.00 56.31 79 LYS A N 1
ATOM 595 C CA . LYS A 1 79 ? -22.717 4.628 19.099 1.00 56.31 79 LYS A CA 1
ATOM 596 C C . LYS A 1 79 ? -22.029 3.495 19.885 1.00 56.31 79 LYS A C 1
ATOM 598 O O . LYS A 1 79 ? -22.731 2.668 20.454 1.00 56.31 79 LYS A O 1
ATOM 603 N N . VAL A 1 80 ? -20.695 3.416 19.907 1.00 55.28 80 VAL A N 1
ATOM 604 C CA . VAL A 1 80 ? -19.943 2.359 20.615 1.00 55.28 80 VAL A CA 1
ATOM 605 C C . VAL A 1 80 ? -18.624 2.930 21.146 1.00 55.28 80 VAL A C 1
ATOM 607 O O . VAL A 1 80 ? -18.123 3.905 20.595 1.00 55.28 80 VAL A O 1
ATOM 610 N N . GLN A 1 81 ? -18.041 2.330 22.188 1.00 54.53 81 GLN A N 1
ATOM 611 C CA . GLN A 1 81 ? -16.734 2.760 22.711 1.00 54.53 81 GLN A CA 1
ATOM 612 C C . GLN A 1 81 ? -15.539 2.355 21.822 1.00 54.53 81 GLN A C 1
ATOM 614 O O . GLN A 1 81 ? -14.439 2.850 22.045 1.00 54.53 81 GLN A O 1
ATOM 619 N N . ASN A 1 82 ? -15.737 1.524 20.791 1.00 57.41 82 ASN A N 1
ATOM 620 C CA . ASN A 1 82 ? -14.672 1.166 19.850 1.00 57.41 82 ASN A CA 1
ATOM 621 C C . ASN A 1 82 ? -14.301 2.327 18.912 1.00 57.41 82 ASN A C 1
ATOM 623 O O . ASN A 1 82 ? -15.163 2.908 18.236 1.00 57.41 82 ASN A O 1
ATOM 627 N N . THR A 1 83 ? -12.997 2.576 18.791 1.00 59.94 83 THR A N 1
ATOM 628 C CA . THR A 1 83 ? -12.402 3.174 17.594 1.00 59.94 83 THR A CA 1
ATOM 629 C C . THR A 1 83 ? -12.327 2.136 16.469 1.00 59.94 83 THR A C 1
ATOM 631 O O . THR A 1 83 ? -12.346 0.925 16.698 1.00 59.94 83 THR A O 1
ATOM 634 N N . ILE A 1 84 ? -12.319 2.619 15.230 1.00 72.75 84 ILE A N 1
ATOM 635 C CA . ILE A 1 84 ? -12.083 1.841 14.010 1.00 72.75 84 ILE A CA 1
ATOM 636 C C . ILE A 1 84 ? -11.106 2.630 13.142 1.00 72.75 84 ILE A C 1
ATOM 638 O O . ILE A 1 84 ? -11.289 3.835 12.978 1.00 72.75 84 ILE A O 1
ATOM 642 N N . LEU A 1 85 ? -10.084 1.972 12.590 1.00 77.06 85 LEU A N 1
ATOM 643 C CA . LEU A 1 85 ? -9.242 2.590 11.564 1.00 77.06 85 LEU A CA 1
ATOM 644 C C . LEU A 1 85 ? -10.081 2.792 10.297 1.00 77.06 85 LEU A C 1
ATOM 646 O O . LEU A 1 85 ? -10.636 1.836 9.756 1.00 77.06 85 LEU A O 1
ATOM 650 N N . GLU A 1 86 ? -10.138 4.026 9.805 1.00 79.38 86 GLU A N 1
ATOM 651 C CA . GLU A 1 86 ? -10.751 4.369 8.523 1.00 79.38 86 GLU A CA 1
ATOM 652 C C . GLU A 1 86 ? -9.714 5.029 7.604 1.00 79.38 86 GLU A C 1
ATOM 654 O O . GLU A 1 86 ? -8.902 5.854 8.031 1.00 79.38 86 GLU A O 1
ATOM 659 N N . ARG A 1 87 ? -9.736 4.676 6.315 1.00 85.31 87 ARG A N 1
ATOM 660 C CA . ARG A 1 87 ? -8.819 5.218 5.305 1.00 85.31 87 ARG A CA 1
ATOM 661 C C . ARG A 1 87 ? -9.256 6.618 4.866 1.00 85.31 87 ARG A C 1
ATOM 663 O O . ARG A 1 87 ? -10.370 6.800 4.379 1.00 85.31 87 ARG A O 1
ATOM 670 N N . LYS A 1 88 ? -8.363 7.608 4.983 1.00 80.50 88 LYS A N 1
ATOM 671 C CA . LYS A 1 88 ? -8.651 9.030 4.698 1.00 80.50 88 LYS A CA 1
ATOM 672 C C . LYS A 1 88 ? -8.374 9.491 3.265 1.00 80.50 88 LYS A C 1
ATOM 674 O O . LYS A 1 88 ? -8.774 10.592 2.898 1.00 80.50 88 LYS A O 1
ATOM 679 N N . GLY A 1 89 ? -7.730 8.671 2.438 1.00 78.62 89 GLY A N 1
ATOM 680 C CA . GLY A 1 89 ? -7.408 9.024 1.052 1.00 78.62 89 GLY A CA 1
ATOM 681 C C . GLY A 1 89 ? -7.085 7.811 0.179 1.00 78.62 89 GLY A C 1
ATOM 682 O O . GLY A 1 89 ? -7.027 6.686 0.683 1.00 78.62 89 GLY A O 1
ATOM 683 N N . PRO A 1 90 ? -6.904 7.991 -1.141 1.00 82.25 90 PRO A N 1
ATOM 684 C CA . PRO A 1 90 ? -6.437 6.914 -2.009 1.00 82.25 90 PRO A CA 1
ATOM 685 C C . PRO A 1 90 ? -5.053 6.417 -1.551 1.00 82.25 90 PRO A C 1
ATOM 687 O O . PRO A 1 90 ? -4.246 7.222 -1.081 1.00 82.25 90 PRO A O 1
ATOM 690 N N . PRO A 1 91 ? -4.753 5.116 -1.693 1.00 87.25 91 PRO A N 1
ATOM 691 C CA . PRO A 1 91 ? -3.417 4.605 -1.426 1.00 87.25 91 PRO A CA 1
ATOM 692 C C . PRO A 1 91 ? -2.398 5.204 -2.406 1.00 87.25 91 PRO A C 1
ATOM 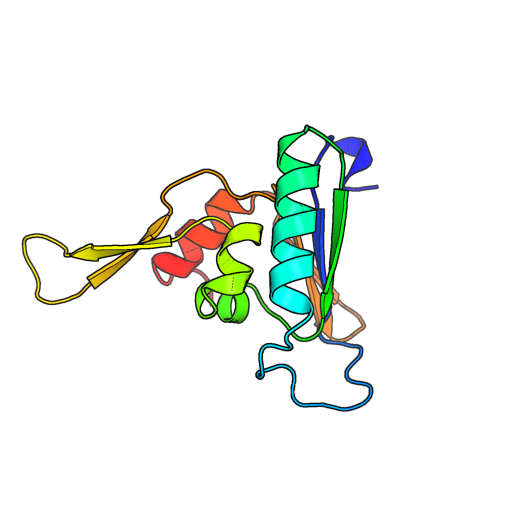694 O O . PRO A 1 91 ? -2.698 5.437 -3.583 1.00 87.25 91 PRO A O 1
ATOM 697 N N . THR A 1 92 ? -1.171 5.417 -1.931 1.00 85.88 92 THR A N 1
ATOM 698 C CA . THR A 1 92 ? -0.054 5.884 -2.765 1.00 85.88 92 THR A CA 1
ATOM 699 C C . THR A 1 92 ? 0.196 4.911 -3.914 1.00 85.88 92 THR A C 1
ATOM 701 O O . THR A 1 92 ? 0.253 5.321 -5.079 1.00 85.88 92 THR A O 1
ATOM 704 N N . PHE A 1 93 ? 0.262 3.614 -3.614 1.00 87.25 93 PHE A N 1
ATOM 705 C CA . PHE A 1 93 ? 0.354 2.547 -4.607 1.00 87.25 93 PHE A CA 1
ATOM 706 C C . PHE A 1 93 ? -1.035 2.042 -5.011 1.00 87.25 93 PHE A C 1
ATOM 708 O O . PHE A 1 93 ? -1.945 1.958 -4.195 1.00 87.25 93 PHE A O 1
ATOM 715 N N . THR A 1 94 ? -1.229 1.695 -6.285 1.00 87.31 94 THR A N 1
ATOM 716 C CA . THR A 1 94 ? -2.518 1.162 -6.769 1.00 87.31 94 THR A CA 1
ATOM 717 C C . THR A 1 94 ? -2.570 -0.364 -6.748 1.00 87.31 94 THR A C 1
ATOM 719 O O . THR A 1 94 ? -3.653 -0.948 -6.826 1.00 87.31 94 THR A O 1
ATOM 722 N N . CYS A 1 95 ? -1.408 -1.010 -6.628 1.00 87.75 95 CYS A N 1
ATOM 723 C CA . CYS A 1 95 ? -1.242 -2.454 -6.600 1.00 87.75 95 CYS A CA 1
ATOM 724 C C . CYS A 1 95 ? -0.205 -2.857 -5.541 1.00 87.75 95 CYS A C 1
ATOM 726 O O . CYS A 1 95 ? 0.866 -2.254 -5.483 1.00 87.75 95 CYS A O 1
ATOM 728 N N . VAL A 1 96 ? -0.496 -3.914 -4.782 1.00 86.69 96 VAL A N 1
ATOM 729 C CA . VAL A 1 96 ? 0.500 -4.680 -4.010 1.00 86.69 96 VAL A CA 1
ATOM 730 C C . VAL A 1 96 ? 0.760 -6.014 -4.721 1.00 86.69 96 VAL A C 1
ATOM 732 O O . VAL A 1 96 ? -0.152 -6.582 -5.328 1.00 86.69 96 VAL A O 1
ATOM 735 N N . VAL A 1 97 ? 1.984 -6.528 -4.637 1.00 85.44 97 VAL A N 1
ATOM 736 C CA . VAL A 1 97 ? 2.308 -7.943 -4.866 1.00 85.44 97 VAL A CA 1
ATOM 737 C C . VAL A 1 97 ? 2.958 -8.483 -3.596 1.00 85.44 97 VAL A C 1
ATOM 739 O O . VAL A 1 97 ? 4.094 -8.123 -3.317 1.00 85.44 97 VAL A O 1
ATOM 742 N N . GLU A 1 98 ? 2.263 -9.320 -2.827 1.00 80.94 98 GLU A N 1
ATOM 743 C CA . GLU A 1 98 ? 2.860 -10.009 -1.673 1.00 80.94 98 GLU A CA 1
ATOM 744 C C . GLU A 1 98 ? 3.499 -11.322 -2.134 1.00 80.94 98 GLU A C 1
ATOM 746 O O . GLU A 1 98 ? 2.868 -12.096 -2.852 1.00 80.94 98 GLU A O 1
ATOM 751 N N . MET A 1 99 ? 4.732 -11.610 -1.727 1.00 72.12 99 MET A N 1
ATOM 752 C CA . MET A 1 99 ? 5.371 -12.911 -1.945 1.00 72.12 99 MET A CA 1
ATOM 753 C C . MET A 1 99 ? 5.057 -13.830 -0.758 1.00 72.12 99 MET A C 1
ATOM 755 O O . MET A 1 99 ? 5.331 -13.469 0.386 1.00 72.12 99 MET A O 1
ATOM 759 N N . ILE A 1 100 ? 4.450 -15.000 -1.005 1.00 69.00 100 ILE A N 1
ATOM 760 C CA . ILE A 1 100 ? 4.026 -15.943 0.044 1.00 69.00 100 ILE A CA 1
ATOM 761 C C . ILE A 1 100 ? 5.234 -16.850 0.406 1.00 69.00 100 ILE A C 1
ATOM 763 O O . ILE A 1 100 ? 6.196 -16.268 0.920 1.00 69.00 100 ILE A O 1
ATOM 767 N N . PRO A 1 101 ? 5.329 -18.196 0.254 1.00 70.94 101 PRO A N 1
ATOM 768 C CA . PRO A 1 101 ? 6.667 -18.794 0.212 1.00 70.94 101 PRO A CA 1
ATOM 769 C C . PRO A 1 101 ? 7.369 -18.351 -1.084 1.00 70.94 101 PRO A C 1
ATOM 771 O O . PRO A 1 101 ? 6.736 -17.804 -1.987 1.00 70.94 101 PRO A O 1
ATOM 774 N N . ARG A 1 102 ? 8.664 -18.659 -1.227 1.00 63.03 102 ARG A N 1
ATOM 775 C CA . ARG A 1 102 ? 9.478 -18.313 -2.416 1.00 63.03 102 ARG A CA 1
ATOM 776 C C . ARG A 1 102 ? 8.891 -18.749 -3.775 1.00 63.03 102 ARG A C 1
ATOM 778 O O . ARG A 1 102 ? 9.398 -18.331 -4.809 1.00 63.03 102 ARG A O 1
ATOM 785 N N . THR A 1 103 ? 7.869 -19.604 -3.780 1.00 65.88 103 THR A N 1
ATOM 786 C CA . THR A 1 103 ? 7.214 -20.181 -4.960 1.00 65.88 103 THR A CA 1
ATOM 787 C C . THR A 1 103 ? 5.891 -19.517 -5.362 1.00 65.88 103 THR A C 1
ATOM 789 O O . THR A 1 103 ? 5.387 -19.836 -6.434 1.00 65.88 103 THR A O 1
ATOM 792 N N . GLU A 1 104 ? 5.294 -18.639 -4.545 1.00 79.12 104 GLU A N 1
ATOM 793 C CA . GLU A 1 104 ? 3.950 -18.088 -4.802 1.00 79.12 104 GLU A CA 1
ATOM 794 C C . GLU A 1 104 ? 3.875 -16.578 -4.530 1.00 79.12 104 GLU A C 1
ATOM 796 O O . GLU A 1 104 ? 4.523 -16.063 -3.620 1.00 79.12 104 GLU A O 1
ATOM 801 N N . CYS A 1 105 ? 3.054 -15.857 -5.299 1.00 79.62 105 CYS A N 1
ATOM 802 C CA . CYS A 1 105 ? 2.788 -14.438 -5.080 1.00 79.62 105 CYS A CA 1
ATOM 803 C C . CYS A 1 105 ? 1.293 -14.086 -5.188 1.00 79.62 105 CYS A C 1
ATOM 805 O O . CYS A 1 105 ? 0.580 -14.527 -6.092 1.00 79.62 105 CYS A O 1
ATOM 807 N N . ARG A 1 106 ? 0.817 -13.240 -4.268 1.00 84.62 106 ARG A N 1
ATOM 808 C CA . ARG A 1 106 ? -0.550 -12.715 -4.203 1.00 84.62 106 ARG A CA 1
ATOM 809 C C . ARG A 1 106 ? -0.598 -11.322 -4.823 1.00 84.62 106 ARG A C 1
ATOM 811 O O . ARG A 1 106 ? -0.006 -10.376 -4.310 1.00 84.62 106 ARG A O 1
ATOM 818 N N . VAL A 1 107 ? -1.311 -11.172 -5.941 1.00 87.50 107 VAL A N 1
ATOM 819 C CA . VAL A 1 107 ? -1.391 -9.893 -6.671 1.00 87.50 107 VAL A CA 1
ATOM 820 C C . VAL A 1 107 ? -2.664 -9.125 -6.311 1.00 87.50 107 VAL A C 1
ATOM 822 O O . VAL A 1 107 ? -3.748 -9.367 -6.850 1.00 87.50 107 VAL A O 1
ATOM 825 N N . HIS A 1 108 ? -2.509 -8.113 -5.465 1.00 88.31 108 HIS A N 1
ATOM 826 C CA . HIS A 1 108 ? -3.560 -7.194 -5.040 1.00 88.31 108 HIS A CA 1
ATOM 827 C C . HIS A 1 108 ? -3.717 -6.052 -6.047 1.00 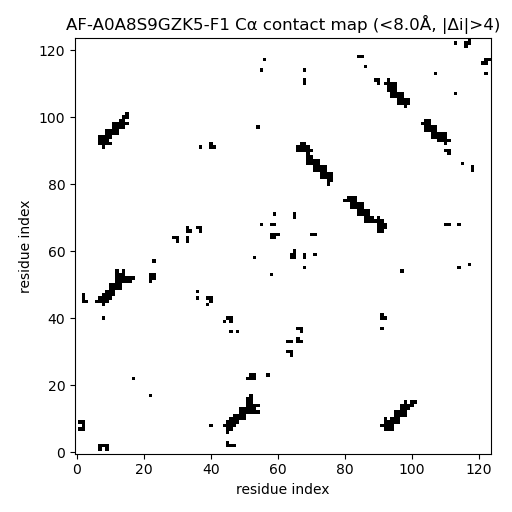88.31 108 HIS A C 1
ATOM 829 O O . HIS A 1 108 ? -3.282 -4.924 -5.825 1.00 88.31 108 HIS A O 1
ATOM 835 N N . ARG A 1 109 ? -4.369 -6.348 -7.183 1.00 88.50 109 ARG A N 1
ATOM 836 C CA . ARG A 1 109 ? -4.551 -5.426 -8.331 1.00 88.50 109 ARG A CA 1
ATOM 837 C C . ARG A 1 109 ? -5.308 -4.124 -8.022 1.00 88.50 109 ARG A C 1
ATOM 839 O O . ARG A 1 109 ? -5.302 -3.231 -8.877 1.00 88.50 109 ARG A O 1
ATOM 846 N N . ARG A 1 110 ? -6.000 -4.070 -6.882 1.00 88.62 110 ARG A N 1
ATOM 847 C CA . ARG A 1 110 ? -6.736 -2.931 -6.319 1.00 88.62 110 ARG A CA 1
ATOM 848 C C . ARG A 1 110 ? -6.421 -2.857 -4.829 1.00 88.62 110 A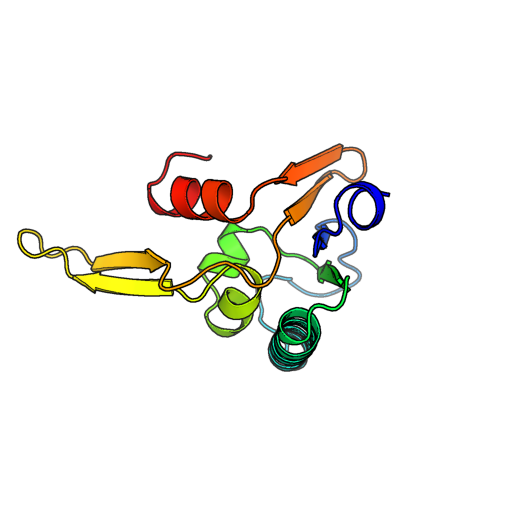RG A C 1
ATOM 850 O O . ARG A 1 110 ? -7.013 -3.584 -4.025 1.00 88.62 110 ARG A O 1
ATOM 857 N N . LEU A 1 111 ? -5.429 -2.041 -4.486 1.00 88.31 111 LEU A N 1
ATOM 858 C CA . LEU A 1 111 ? -4.969 -1.919 -3.105 1.00 88.31 111 LEU A CA 1
ATOM 859 C C . LEU A 1 111 ? -6.025 -1.266 -2.204 1.00 88.31 111 LEU A C 1
ATOM 861 O O . LEU A 1 111 ? -6.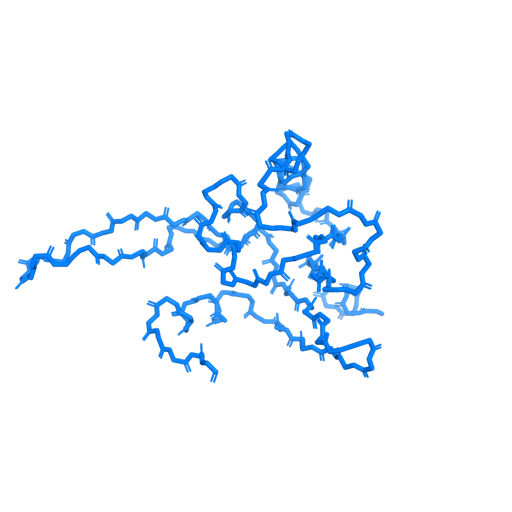198 -1.697 -1.073 1.00 88.31 111 LEU A O 1
ATOM 865 N N . ASP A 1 112 ? -6.796 -0.324 -2.749 1.00 88.88 112 ASP A N 1
ATOM 866 C CA . ASP A 1 112 ? -7.948 0.317 -2.108 1.00 88.88 112 ASP A CA 1
ATOM 867 C C . ASP A 1 112 ? -8.941 -0.715 -1.549 1.00 88.88 112 ASP A C 1
ATOM 869 O O . ASP A 1 112 ? -9.183 -0.753 -0.347 1.00 88.88 112 ASP A O 1
ATOM 873 N N . VAL A 1 113 ? -9.435 -1.621 -2.401 1.00 89.56 113 VAL A N 1
ATOM 874 C CA . VAL A 1 113 ? -10.400 -2.663 -2.003 1.00 89.56 113 VAL A CA 1
ATOM 875 C C . VAL A 1 113 ? -9.780 -3.661 -1.031 1.00 89.56 113 VAL A C 1
ATOM 877 O O . VAL A 1 113 ? -10.462 -4.137 -0.130 1.00 89.56 113 VAL A O 1
ATOM 880 N N . THR A 1 114 ? -8.498 -3.988 -1.213 1.00 89.31 114 THR A N 1
ATOM 881 C CA . THR A 1 114 ? -7.787 -4.928 -0.335 1.00 89.31 114 THR A CA 1
ATOM 882 C C . THR A 1 114 ? -7.697 -4.376 1.084 1.00 89.31 114 THR A C 1
ATOM 884 O O . THR A 1 114 ? -8.104 -5.045 2.029 1.00 89.31 114 THR A O 1
ATOM 887 N N . VAL A 1 115 ? -7.200 -3.147 1.222 1.00 87.88 115 VAL A N 1
ATOM 888 C CA . VAL A 1 115 ? -7.026 -2.463 2.505 1.00 87.88 115 VAL A CA 1
ATOM 889 C C . VAL A 1 115 ? -8.372 -2.25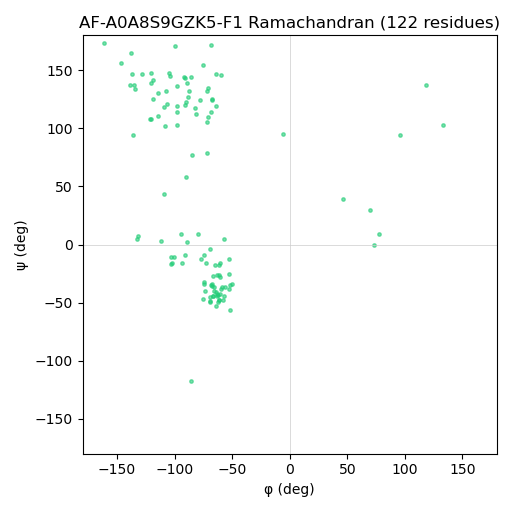8 3.190 1.00 87.88 115 VAL A C 1
ATOM 891 O O . VAL A 1 115 ? -8.528 -2.661 4.339 1.00 87.88 115 VAL A O 1
ATOM 894 N N . ASP A 1 116 ? -9.373 -1.732 2.478 1.00 87.06 116 ASP A N 1
ATOM 895 C CA . ASP A 1 116 ? -10.714 -1.527 3.038 1.00 87.06 116 ASP A CA 1
ATOM 896 C C . ASP A 1 116 ? -11.330 -2.848 3.535 1.00 87.06 116 ASP A C 1
ATOM 898 O O . ASP A 1 116 ? -12.007 -2.870 4.561 1.00 87.06 116 ASP A O 1
ATOM 902 N N . ALA A 1 117 ? -11.076 -3.962 2.838 1.00 86.81 117 ALA A N 1
ATOM 903 C CA . ALA A 1 117 ? -11.556 -5.285 3.225 1.00 86.81 117 ALA A CA 1
ATOM 904 C C . ALA A 1 117 ? -10.796 -5.894 4.423 1.00 86.81 117 ALA A C 1
ATOM 906 O O . ALA A 1 117 ? -11.419 -6.590 5.227 1.00 86.81 117 ALA A O 1
ATOM 907 N N . ILE A 1 118 ? -9.500 -5.608 4.589 1.00 85.38 118 ILE A N 1
ATOM 908 C CA . ILE A 1 118 ? -8.730 -5.986 5.790 1.00 85.38 118 ILE A CA 1
ATOM 909 C C . ILE A 1 118 ? -9.208 -5.175 7.004 1.00 85.38 118 ILE A C 1
ATOM 911 O O . ILE A 1 118 ? -9.494 -5.758 8.047 1.00 85.38 118 ILE A O 1
ATOM 915 N N . LEU A 1 119 ? -9.410 -3.859 6.857 1.00 82.88 119 LEU A N 1
ATOM 916 C CA . LEU A 1 119 ? -9.886 -2.980 7.939 1.00 82.88 119 LEU A CA 1
ATOM 917 C C . LEU A 1 119 ? -11.270 -3.372 8.492 1.00 82.88 119 LEU A C 1
ATOM 919 O O . LEU A 1 119 ? -11.555 -3.133 9.664 1.00 82.88 119 LEU A O 1
ATOM 923 N N . VAL A 1 120 ? -12.127 -4.006 7.681 1.00 82.25 120 VAL A N 1
ATOM 924 C CA . VAL A 1 120 ? -13.421 -4.563 8.131 1.00 82.25 120 VAL A CA 1
ATOM 925 C C . VAL A 1 120 ? -13.366 -6.055 8.503 1.00 82.25 120 VAL A C 1
ATOM 927 O O . VAL A 1 120 ? -14.419 -6.661 8.705 1.00 82.25 120 VAL A O 1
ATOM 930 N N . GLY A 1 121 ? -12.175 -6.659 8.573 1.00 76.94 121 GLY A N 1
ATOM 931 C CA . GLY A 1 121 ? -11.966 -8.052 8.988 1.00 76.94 121 GLY A CA 1
ATOM 932 C C . GLY A 1 121 ? -12.463 -9.111 7.994 1.00 76.94 121 GLY A C 1
ATOM 933 O O . GLY A 1 121 ? -12.899 -10.178 8.416 1.00 76.94 121 GLY A O 1
ATOM 934 N N . LYS A 1 122 ? -12.464 -8.817 6.684 1.00 64.31 122 LYS A N 1
ATOM 935 C CA . LYS A 1 122 ? -12.991 -9.709 5.626 1.00 64.31 122 LYS A CA 1
ATOM 936 C C . LYS A 1 122 ? -11.937 -10.462 4.811 1.00 64.31 122 LYS A C 1
ATOM 938 O O . LYS A 1 122 ? -12.320 -11.349 4.051 1.00 64.31 122 LYS A O 1
ATOM 943 N N . LEU A 1 123 ? -10.653 -10.128 4.934 1.00 58.19 123 LEU A N 1
ATOM 944 C CA . LEU A 1 123 ? -9.559 -10.971 4.446 1.00 58.19 123 LEU A CA 1
ATOM 945 C C . LEU A 1 123 ? -8.741 -11.466 5.638 1.00 58.19 123 LEU A C 1
ATOM 947 O O . LEU A 1 123 ? -8.013 -10.676 6.230 1.00 58.19 123 LEU A O 1
ATOM 951 N N . ASN A 1 124 ? -8.850 -12.767 5.903 1.00 47.00 124 ASN A N 1
ATOM 952 C CA . ASN A 1 124 ? -7.816 -13.614 6.494 1.00 47.00 124 ASN A CA 1
ATOM 953 C C . ASN A 1 124 ? -7.596 -14.760 5.494 1.00 47.00 124 ASN A C 1
ATOM 955 O O . ASN A 1 124 ? -8.595 -15.471 5.241 1.00 47.00 124 ASN A O 1
#

Radius of gyration: 14.8 Å; Cα contacts (8 Å, |Δi|>4): 211; chains: 1; bounding box: 42×33×42 Å

Solvent-accessible surface area (backbone atoms only — not comparable to full-atom values): 7212 Å² total; per-residue (Å²): 100,80,38,70,81,64,73,30,25,33,34,36,25,36,54,76,78,81,84,76,71,74,57,87,58,89,52,87,61,56,43,56,51,35,50,51,51,35,63,46,38,74,73,71,46,77,43,80,49,79,43,70,52,46,51,76,68,56,34,68,75,32,76,64,44,16,53,45,67,20,46,65,44,79,42,73,44,98,87,54,94,55,67,44,69,42,74,76,54,80,32,54,30,44,20,39,34,40,39,60,62,98,88,44,70,50,74,36,76,46,29,61,63,50,49,59,33,42,68,71,71,71,63,131

Secondary structure (DSSP, 8-state):
-TTTTTT--EEEEESS--SSS-TTSPPHHHHHHHHHHHHHHTTT---EEEEES--HHHHHH-HHHHHHH--EEEEE-TTSS-EEEEE-S--S-SEEEEE-STT-EEEES-HHHHHHHHHTT---

Nearest PDB structures (foldseek):
  4wcj-assembly1_A  TM=3.352E-01  e=3.956E+00  Ammonifex degensii KC4
  4ap6-assembly3_C  TM=3.338E-01  e=5.107E+00  Homo sapiens
  4m6h-assembly1_A  TM=2.042E-01  e=5.107E+00  Mycobacterium tuberculosis H37Rv

Organism: Brassica cretica (NCBI:txid69181)

pLDDT: mean 73.07, std 12.62, range [41.28, 89.56]

Sequence (124 aa):
MLADEHRKRVVIVDRSNEIGGDGDVPHSGTELEALAASTIAQRGVQLVVIAHGMTIDIIIKNPSLQILIGVFEEARKRKVQNTILERKGPPTFTCVVEMIPRTECRVHRRLDVTVDAILVGKLN